Protein AF-A0A0C9TNS9-F1 (afdb_monomer_lite)

Foldseek 3Di:
DQDPVNVVVVVVVVVVVVVLVVLVVVLVVCVVVVHDPVVCVLSDDDDPLQVPPPVPPPPPPDPPCPPVNHPSVLVSCCVPPVDVVVVVVVVVVVVVVVVVVVVVVVVVVVVVVVVVVQLVVLVVQLVVLVVQLVVCVVVVPPVSNVVSNVRSVVSVVSNVD

Sequence (161 aa):
KKSRAWDTVHQVNTALNVHTAIYCRCRKAMIALGTSSVLLQRYQELKEEHLQSKTIEIDPSVTGTHRENLPWFWTMNANLQAGNWMSEFLRVKFHRAKANVDRCTEEVALLKMEMRWTVNFFQHHSDKWRRFAAEAKAKRDVGRVYFAKKQTKTWGTLHEQ

pLDDT: mean 84.23, std 14.98, range [45.72, 97.94]

Organism: NCBI:txid664439

Structure (mmCIF, N/CA/C/O backbone):
data_AF-A0A0C9TNS9-F1
#
_entry.id   AF-A0A0C9TNS9-F1
#
loop_
_atom_site.group_PDB
_atom_site.id
_atom_site.type_symbol
_atom_site.label_atom_id
_atom_site.label_alt_id
_atom_site.label_comp_id
_atom_site.label_asym_id
_atom_site.label_entity_id
_atom_site.label_seq_id
_atom_site.pdbx_PDB_ins_code
_atom_site.Cartn_x
_atom_site.Cartn_y
_atom_site.Cartn_z
_atom_site.occupancy
_atom_site.B_iso_or_equiv
_atom_site.auth_seq_id
_atom_site.auth_comp_id
_atom_site.auth_asym_id
_atom_site.auth_atom_id
_atom_site.pdbx_PDB_model_num
ATOM 1 N N . LYS A 1 1 ? 5.353 25.659 -4.252 1.00 55.50 1 LYS A N 1
ATOM 2 C CA . LYS A 1 1 ? 6.382 24.916 -3.476 1.00 55.50 1 LYS A CA 1
ATOM 3 C C . LYS A 1 1 ? 6.834 23.733 -4.334 1.00 55.50 1 LYS A C 1
ATOM 5 O O . LYS A 1 1 ? 6.000 22.880 -4.603 1.00 55.50 1 LYS A O 1
ATOM 10 N N . LYS A 1 2 ? 8.073 23.722 -4.848 1.00 64.56 2 LYS A N 1
ATOM 11 C CA . LYS A 1 2 ? 8.619 22.561 -5.581 1.00 64.56 2 LYS A CA 1
ATOM 12 C C . LYS A 1 2 ? 8.982 21.471 -4.566 1.00 64.56 2 LYS A C 1
ATOM 14 O O . LYS A 1 2 ? 9.517 21.797 -3.509 1.00 64.56 2 LYS A O 1
ATOM 19 N N . SER A 1 3 ? 8.612 20.221 -4.831 1.00 81.69 3 SER A N 1
ATOM 20 C CA . SER A 1 3 ? 8.932 19.081 -3.962 1.00 81.69 3 SER A CA 1
ATOM 21 C C . SER A 1 3 ? 10.183 18.366 -4.476 1.00 81.69 3 SER A C 1
ATOM 23 O O . SER A 1 3 ? 10.458 18.391 -5.670 1.00 81.69 3 SER A O 1
ATOM 25 N N . ARG A 1 4 ? 10.916 17.666 -3.602 1.00 76.38 4 ARG A N 1
ATOM 26 C CA . ARG A 1 4 ? 12.079 16.848 -4.010 1.00 76.38 4 ARG A CA 1
ATOM 27 C C . ARG A 1 4 ? 11.720 15.810 -5.082 1.00 76.38 4 ARG A C 1
ATOM 29 O O . ARG A 1 4 ? 12.519 15.538 -5.965 1.00 76.38 4 ARG A O 1
ATOM 36 N N . ALA A 1 5 ? 10.497 15.278 -5.028 1.00 78.44 5 ALA A N 1
ATOM 37 C CA . ALA A 1 5 ? 9.972 14.373 -6.046 1.00 78.44 5 ALA A CA 1
ATOM 38 C C . ALA A 1 5 ? 9.848 15.049 -7.424 1.00 78.44 5 ALA A C 1
ATOM 40 O O . ALA A 1 5 ? 10.120 14.418 -8.440 1.00 78.44 5 ALA A O 1
ATOM 41 N N . TRP A 1 6 ? 9.485 16.336 -7.462 1.00 81.62 6 TRP A N 1
ATOM 42 C CA . TRP A 1 6 ? 9.405 17.111 -8.700 1.00 81.62 6 TRP A CA 1
ATOM 43 C C . TRP A 1 6 ? 10.779 17.257 -9.364 1.00 81.62 6 TRP A C 1
ATOM 45 O O . TRP A 1 6 ? 10.893 17.047 -10.568 1.00 81.62 6 TRP A O 1
ATOM 55 N N . ASP A 1 7 ? 11.828 17.531 -8.582 1.00 83.88 7 ASP A N 1
ATOM 56 C CA . ASP A 1 7 ? 13.194 17.651 -9.106 1.00 83.88 7 ASP A CA 1
ATOM 57 C C . ASP A 1 7 ? 13.709 16.315 -9.662 1.00 83.88 7 ASP A C 1
ATOM 59 O O . ASP A 1 7 ? 14.293 16.282 -10.744 1.00 83.88 7 ASP A O 1
ATOM 63 N N . THR A 1 8 ? 13.435 15.196 -8.981 1.00 84.00 8 THR A N 1
ATOM 64 C CA . THR A 1 8 ? 13.795 13.857 -9.477 1.00 84.00 8 THR A CA 1
ATOM 65 C C . THR A 1 8 ? 13.086 13.529 -10.791 1.00 84.00 8 THR A C 1
ATOM 67 O O . THR A 1 8 ? 13.728 13.080 -11.739 1.00 84.00 8 THR A O 1
ATOM 70 N N . VAL A 1 9 ? 11.778 13.791 -10.886 1.00 82.75 9 VAL A N 1
ATOM 71 C CA . VAL A 1 9 ? 11.016 13.587 -12.131 1.00 82.75 9 VAL A CA 1
ATOM 72 C C . VAL A 1 9 ? 11.563 14.473 -13.248 1.00 82.75 9 VAL A C 1
ATOM 74 O O . VAL A 1 9 ? 11.735 14.011 -14.374 1.00 82.75 9 VAL A O 1
ATOM 77 N N . HIS A 1 10 ? 11.895 15.726 -12.942 1.00 84.88 10 HIS A N 1
ATOM 78 C CA . HIS A 1 10 ? 12.457 16.654 -13.915 1.00 84.88 10 HIS A CA 1
ATOM 79 C C . HIS A 1 10 ? 13.833 16.205 -14.431 1.00 84.88 10 HIS A C 1
ATOM 81 O O . HIS A 1 10 ? 14.082 16.269 -15.636 1.00 84.88 10 HIS A O 1
ATOM 87 N N . GLN A 1 11 ? 14.705 15.698 -13.555 1.00 85.62 11 GLN A N 1
ATOM 88 C CA . GLN A 1 11 ? 16.006 15.137 -13.938 1.00 85.62 11 GLN A CA 1
ATOM 89 C C . GLN A 1 11 ? 15.851 13.933 -14.871 1.00 85.62 11 GLN A C 1
ATOM 91 O O . GLN A 1 11 ? 16.492 13.884 -15.921 1.00 85.62 11 GLN A O 1
ATOM 96 N N . VAL A 1 12 ? 14.954 13.000 -14.534 1.00 86.00 12 VAL A N 1
ATOM 97 C CA . VAL A 1 12 ? 14.654 11.833 -15.379 1.00 86.00 12 VAL A CA 1
ATOM 98 C C . VAL A 1 12 ? 14.108 12.271 -16.736 1.00 86.00 12 VAL A C 1
ATOM 100 O O . VAL A 1 12 ? 14.576 11.792 -17.766 1.00 86.00 12 VAL A O 1
ATOM 103 N N . ASN A 1 13 ? 13.173 13.223 -16.759 1.00 86.75 13 ASN A N 1
ATOM 104 C CA . ASN A 1 13 ? 12.602 13.735 -18.003 1.00 86.75 13 ASN A CA 1
ATOM 105 C C . ASN A 1 13 ? 13.653 14.445 -18.872 1.00 86.75 13 ASN A C 1
ATOM 107 O O . ASN A 1 13 ? 13.659 14.308 -20.092 1.00 86.75 13 ASN A O 1
ATOM 111 N N . THR A 1 14 ? 14.585 15.167 -18.248 1.00 88.62 14 THR A N 1
ATOM 112 C CA . THR A 1 14 ? 15.697 15.821 -18.952 1.00 88.62 14 THR A CA 1
ATOM 113 C C . THR A 1 14 ? 16.613 14.789 -19.605 1.00 88.62 14 THR A C 1
ATOM 115 O O . THR A 1 14 ? 16.916 14.906 -20.792 1.00 88.62 14 THR A O 1
ATOM 118 N N . ALA A 1 15 ? 17.000 13.742 -18.871 1.00 89.69 15 ALA A N 1
ATOM 119 C CA . ALA A 1 15 ? 17.795 12.645 -19.422 1.00 89.69 15 ALA A CA 1
ATOM 120 C C . ALA A 1 15 ? 17.055 11.920 -20.561 1.00 89.69 15 ALA A C 1
ATOM 122 O O . ALA A 1 15 ? 17.637 11.657 -21.615 1.00 89.69 15 ALA A O 1
ATOM 123 N N . LEU A 1 16 ? 15.756 11.660 -20.388 1.00 88.31 16 LEU A N 1
ATOM 124 C CA . LEU A 1 16 ? 14.905 11.040 -21.404 1.00 88.31 16 LEU A CA 1
ATOM 125 C C . LEU A 1 16 ? 14.876 11.857 -22.701 1.00 88.31 16 LEU A C 1
ATOM 127 O O . LEU A 1 16 ? 15.038 11.294 -23.785 1.00 88.31 16 LEU A O 1
ATOM 131 N N . ASN A 1 17 ? 14.727 13.179 -22.600 1.00 89.38 17 ASN A N 1
ATOM 132 C CA . ASN A 1 17 ? 14.721 14.076 -23.756 1.00 89.38 17 ASN A CA 1
ATOM 133 C C . ASN A 1 17 ? 16.055 14.048 -24.511 1.00 89.38 17 ASN A C 1
ATOM 135 O O . ASN A 1 17 ? 16.063 14.000 -25.742 1.00 89.38 17 ASN A O 1
ATOM 139 N N . VAL A 1 18 ? 17.182 14.020 -23.792 1.00 92.31 18 VAL A N 1
ATOM 140 C CA . VAL A 1 18 ? 18.518 13.908 -24.401 1.00 92.31 18 VAL A CA 1
ATOM 141 C C . VAL A 1 18 ? 18.643 12.604 -25.188 1.00 92.31 18 VAL A C 1
ATOM 143 O O . VAL A 1 18 ? 19.005 12.625 -26.365 1.00 92.31 18 VAL A O 1
ATOM 146 N N . HIS A 1 19 ? 18.292 11.468 -24.582 1.00 91.62 19 HIS A N 1
ATOM 147 C CA . HIS A 1 19 ? 18.370 10.170 -25.255 1.00 91.62 19 HIS A CA 1
ATOM 148 C C . HIS A 1 19 ? 17.408 10.060 -26.441 1.00 91.62 19 HIS A C 1
ATOM 150 O O . HIS A 1 19 ? 17.785 9.530 -27.486 1.00 91.62 19 HIS A O 1
ATOM 156 N N . THR A 1 20 ? 16.209 10.629 -26.319 1.00 91.50 20 THR A N 1
ATOM 157 C CA . THR A 1 20 ? 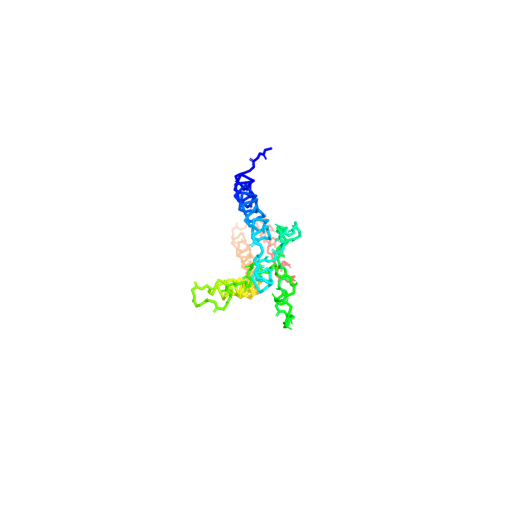15.222 10.730 -27.404 1.00 91.50 20 THR A CA 1
ATOM 158 C C . THR A 1 20 ? 15.793 11.503 -28.591 1.00 91.50 20 THR A C 1
ATOM 160 O O . THR A 1 20 ? 15.753 11.026 -29.725 1.00 91.50 20 THR A O 1
ATOM 163 N N . ALA A 1 21 ? 16.393 12.672 -28.345 1.00 93.38 21 ALA A N 1
ATOM 164 C CA . ALA A 1 21 ? 16.984 13.496 -29.395 1.00 93.38 21 ALA A CA 1
ATOM 165 C C . ALA A 1 21 ? 18.154 12.788 -30.099 1.00 93.38 21 ALA A C 1
ATOM 167 O O . ALA A 1 21 ? 18.229 12.793 -31.332 1.00 93.38 21 ALA A O 1
ATOM 168 N N . ILE A 1 22 ? 19.039 12.145 -29.329 1.00 95.12 22 ILE A N 1
ATOM 169 C CA . ILE A 1 22 ? 20.158 11.357 -29.863 1.00 95.12 22 ILE A CA 1
ATOM 170 C C . ILE A 1 22 ? 19.628 10.227 -30.747 1.00 95.12 22 ILE A C 1
ATOM 172 O O . ILE A 1 22 ? 20.050 10.104 -31.897 1.00 95.12 22 ILE A O 1
ATOM 176 N N . TYR A 1 23 ? 18.664 9.451 -30.249 1.00 94.69 23 TYR A N 1
ATOM 177 C CA . TYR A 1 23 ? 18.063 8.346 -30.989 1.00 94.69 23 TYR A CA 1
ATOM 178 C C . TYR A 1 23 ? 17.466 8.810 -32.323 1.00 94.69 23 TYR A C 1
ATOM 180 O O . TYR A 1 23 ? 17.797 8.270 -33.381 1.00 94.69 23 TYR A O 1
ATOM 188 N N . CYS A 1 24 ? 16.646 9.863 -32.295 1.00 93.38 24 CYS A N 1
ATOM 189 C CA . CYS A 1 24 ? 16.026 10.423 -33.493 1.00 93.38 24 CYS A CA 1
ATOM 190 C C . CYS A 1 24 ? 17.068 10.912 -34.510 1.00 93.38 24 CYS A C 1
ATOM 192 O O . CYS A 1 24 ? 16.898 10.706 -35.714 1.00 93.38 24 CYS A O 1
ATOM 194 N N . ARG A 1 25 ? 18.169 11.524 -34.054 1.00 95.50 25 ARG A N 1
ATOM 195 C CA . ARG A 1 25 ? 19.269 11.960 -34.926 1.00 95.50 25 ARG A CA 1
ATOM 196 C C . ARG A 1 25 ? 19.992 10.775 -35.565 1.00 95.50 25 ARG A C 1
ATOM 198 O O . ARG A 1 25 ? 20.209 10.787 -36.775 1.00 95.50 25 ARG A O 1
ATOM 205 N N . CYS A 1 26 ? 20.321 9.751 -34.782 1.00 94.19 26 CYS A N 1
ATOM 206 C CA . CYS A 1 26 ? 20.950 8.529 -35.281 1.00 94.19 26 CYS A CA 1
ATOM 207 C C . CYS A 1 26 ? 20.063 7.829 -36.314 1.00 94.19 26 CYS A C 1
ATOM 209 O O . CYS A 1 26 ? 20.541 7.472 -37.387 1.00 94.19 26 CYS A O 1
ATOM 211 N N . ARG A 1 27 ? 18.758 7.711 -36.051 1.00 93.50 27 ARG A N 1
ATOM 212 C CA . ARG A 1 27 ? 17.810 7.095 -36.986 1.00 93.50 27 ARG A CA 1
ATOM 213 C C . ARG A 1 27 ? 17.712 7.863 -38.307 1.00 93.50 27 ARG A C 1
ATOM 215 O O . ARG A 1 27 ? 17.713 7.244 -39.367 1.00 93.50 27 ARG A O 1
ATOM 222 N N . LYS A 1 28 ? 17.690 9.202 -38.269 1.00 94.50 28 LYS A N 1
ATOM 223 C CA . LYS A 1 28 ? 17.740 10.038 -39.485 1.00 94.50 28 LYS A CA 1
ATOM 224 C C . LYS A 1 28 ? 19.012 9.786 -40.297 1.00 94.50 28 LYS A C 1
ATOM 226 O O . LYS A 1 28 ? 18.931 9.644 -41.513 1.00 94.50 28 LYS A O 1
ATOM 231 N N . ALA A 1 29 ? 20.164 9.677 -39.634 1.00 94.69 29 ALA A N 1
ATOM 232 C CA 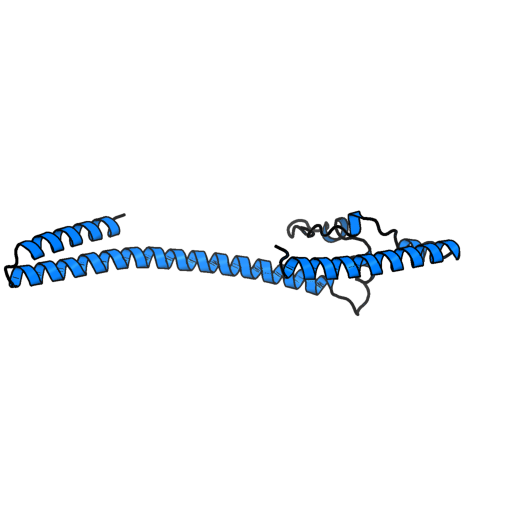. ALA A 1 29 ? 21.421 9.342 -40.298 1.00 94.69 29 ALA A CA 1
ATOM 233 C C . ALA A 1 29 ? 21.395 7.929 -40.910 1.00 94.69 29 ALA A C 1
ATOM 235 O O . ALA A 1 29 ? 21.813 7.760 -42.049 1.00 94.69 29 ALA A O 1
ATOM 236 N N . MET A 1 30 ? 20.834 6.932 -40.216 1.00 94.44 30 MET A N 1
ATOM 237 C CA . MET A 1 30 ? 20.669 5.574 -40.759 1.00 94.44 30 MET A CA 1
ATOM 238 C C . MET A 1 30 ? 19.825 5.556 -42.039 1.00 94.44 30 MET A C 1
ATOM 240 O O . MET A 1 30 ? 20.160 4.848 -42.989 1.00 94.44 30 MET A O 1
ATOM 244 N N . ILE A 1 31 ? 18.749 6.346 -42.082 1.00 93.81 31 ILE A N 1
ATOM 245 C CA . ILE A 1 31 ? 17.912 6.483 -43.281 1.00 93.81 31 ILE A CA 1
ATOM 246 C C . ILE A 1 31 ? 18.714 7.140 -44.413 1.00 93.81 31 ILE A C 1
ATOM 248 O O . ILE A 1 31 ? 18.716 6.628 -45.528 1.00 93.81 31 ILE A O 1
ATOM 252 N N . ALA A 1 32 ? 19.442 8.225 -44.123 1.00 94.06 32 ALA A N 1
ATOM 253 C CA . ALA A 1 32 ? 20.255 8.936 -45.113 1.00 94.06 32 ALA A CA 1
ATOM 254 C C . ALA A 1 32 ? 21.386 8.075 -45.705 1.00 94.06 32 ALA A C 1
ATOM 256 O O . ALA A 1 32 ? 21.746 8.247 -46.865 1.00 94.06 32 ALA A O 1
ATOM 257 N N . LEU 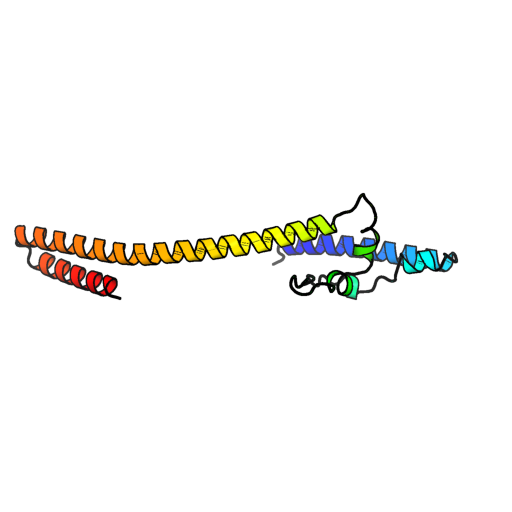A 1 33 ? 21.921 7.133 -44.926 1.00 94.62 33 LEU A N 1
ATOM 258 C CA . LEU A 1 33 ? 22.963 6.196 -45.353 1.00 94.62 33 LEU A CA 1
ATOM 259 C C . LEU A 1 33 ? 22.427 4.983 -46.138 1.00 94.62 33 LEU A C 1
ATOM 261 O O . LEU A 1 33 ? 23.212 4.116 -46.508 1.00 94.62 33 LEU A O 1
ATOM 265 N N . GLY A 1 34 ? 21.115 4.887 -46.385 1.00 90.69 34 GLY A N 1
ATOM 266 C CA . GLY A 1 34 ? 20.534 3.783 -47.161 1.00 90.69 34 GLY A CA 1
ATOM 267 C C . GLY A 1 34 ? 20.553 2.433 -46.433 1.00 90.69 34 GLY A C 1
ATOM 268 O O . GLY A 1 34 ? 20.758 1.392 -47.052 1.00 90.69 34 GLY A O 1
ATOM 269 N N . THR A 1 35 ? 20.369 2.438 -45.108 1.00 90.69 35 THR A N 1
ATOM 270 C CA . THR A 1 35 ? 20.415 1.218 -44.280 1.00 90.69 35 THR A CA 1
ATOM 271 C C . THR A 1 35 ? 19.315 0.211 -44.660 1.00 90.69 35 THR A C 1
ATOM 273 O O . THR A 1 35 ? 18.222 0.589 -45.079 1.00 90.69 35 THR A O 1
ATOM 276 N N . SER A 1 36 ? 19.579 -1.087 -44.460 1.00 91.56 36 SER A N 1
ATOM 277 C CA . SER A 1 36 ? 18.641 -2.170 -44.778 1.00 91.56 36 SER A CA 1
ATOM 278 C C . SER A 1 36 ? 17.289 -2.062 -44.052 1.00 91.56 36 SER A C 1
ATOM 280 O O . SER A 1 36 ? 17.196 -1.657 -42.889 1.00 91.56 36 SER A O 1
ATOM 282 N N . SER A 1 37 ? 16.229 -2.516 -44.730 1.00 87.50 37 SER A N 1
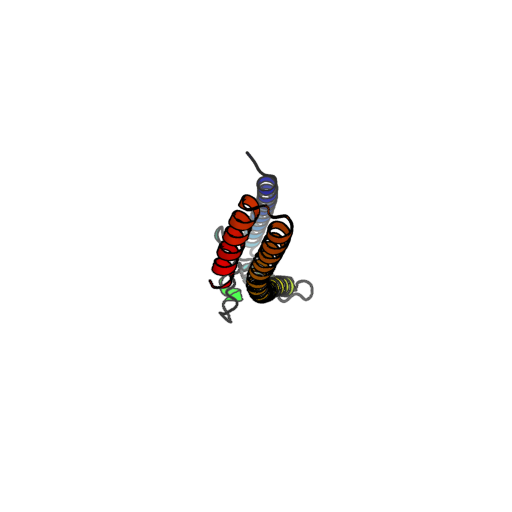ATOM 283 C CA . SER A 1 37 ? 14.857 -2.550 -44.196 1.00 87.50 37 SER A CA 1
ATOM 284 C C . SER A 1 37 ? 14.747 -3.334 -42.880 1.00 87.50 37 SER A C 1
ATOM 286 O O . SER A 1 37 ? 14.040 -2.915 -41.966 1.00 87.50 37 SER A O 1
ATOM 288 N N . VAL A 1 38 ? 15.523 -4.414 -42.733 1.00 88.25 38 VAL A N 1
ATOM 289 C CA . VAL A 1 38 ? 15.566 -5.240 -41.513 1.00 88.25 38 VAL A CA 1
ATOM 290 C C . VAL A 1 38 ? 16.025 -4.425 -40.300 1.00 88.25 38 VAL A C 1
ATOM 292 O O . VAL A 1 38 ? 15.445 -4.519 -39.217 1.00 88.25 38 VAL A O 1
ATOM 295 N N . LEU A 1 39 ? 17.043 -3.579 -40.470 1.00 86.69 39 LEU A N 1
ATOM 296 C CA . LEU A 1 39 ? 17.526 -2.714 -39.396 1.00 86.69 39 LEU A CA 1
ATOM 297 C C . LEU A 1 39 ? 16.530 -1.590 -39.087 1.00 86.69 39 LEU A C 1
ATOM 299 O O . LEU A 1 39 ? 16.329 -1.267 -37.919 1.00 86.69 39 LEU A O 1
ATOM 303 N N . LEU A 1 40 ? 15.853 -1.038 -40.096 1.00 88.75 40 LEU A N 1
ATOM 304 C CA . LEU A 1 40 ? 14.813 -0.020 -39.895 1.00 88.75 40 LEU A CA 1
ATOM 305 C C . LEU A 1 40 ? 13.544 -0.576 -39.223 1.00 88.75 40 LEU A C 1
ATOM 307 O O . LEU A 1 40 ? 12.888 0.155 -38.483 1.00 88.75 40 LEU A O 1
ATOM 311 N N . GLN A 1 41 ? 13.220 -1.859 -39.420 1.00 88.38 41 GLN A N 1
ATOM 312 C CA . GLN A 1 41 ? 12.161 -2.550 -38.673 1.00 88.38 41 GLN A CA 1
ATOM 313 C C . GLN A 1 41 ? 12.531 -2.780 -37.206 1.00 88.38 41 GLN A C 1
ATOM 315 O O . GLN A 1 41 ? 11.659 -2.716 -36.339 1.00 88.38 41 GLN A O 1
ATOM 320 N N . ARG A 1 42 ? 13.813 -3.040 -36.918 1.00 86.81 42 ARG A N 1
ATOM 321 C CA . ARG A 1 42 ? 14.306 -3.183 -35.542 1.00 86.81 42 ARG A CA 1
ATOM 322 C C . ARG A 1 42 ? 14.348 -1.841 -34.809 1.00 86.81 42 ARG A C 1
ATOM 324 O O . ARG A 1 42 ? 13.969 -1.777 -33.645 1.00 86.81 42 ARG A O 1
ATOM 331 N N . TYR A 1 43 ? 14.787 -0.781 -35.486 1.00 90.12 43 TYR A N 1
ATOM 332 C CA . TYR A 1 43 ? 14.891 0.579 -34.951 1.00 90.12 43 TYR A CA 1
ATOM 333 C C . TYR A 1 43 ? 13.747 1.456 -35.479 1.00 90.12 43 TYR A C 1
ATOM 335 O O . TYR A 1 43 ? 13.921 2.286 -36.381 1.00 90.12 43 TYR A O 1
ATOM 343 N N . GLN A 1 44 ? 12.558 1.243 -34.917 1.00 90.44 44 GLN A N 1
ATOM 344 C CA . GLN A 1 44 ? 11.333 1.912 -35.354 1.00 90.44 44 GLN A CA 1
ATOM 345 C C . GLN A 1 44 ? 11.309 3.398 -34.974 1.00 90.44 44 GLN A C 1
ATOM 347 O O . GLN A 1 44 ? 12.125 3.900 -34.208 1.00 90.44 44 GLN A O 1
ATOM 352 N N . GLU A 1 45 ? 10.362 4.143 -35.536 1.00 91.62 45 GLU A N 1
ATOM 353 C CA . GLU A 1 45 ? 10.185 5.544 -35.171 1.00 91.62 45 GLU A CA 1
ATOM 354 C C . GLU A 1 45 ? 9.768 5.694 -33.698 1.00 91.62 45 GLU A C 1
ATOM 356 O O . GLU A 1 45 ? 8.954 4.930 -33.164 1.00 91.62 45 GLU A O 1
ATOM 361 N N . LEU A 1 46 ? 10.354 6.685 -33.027 1.00 90.75 46 LEU A N 1
ATOM 362 C CA . LEU A 1 46 ? 10.029 7.019 -31.649 1.00 90.75 46 LEU A CA 1
ATOM 363 C C . LEU A 1 46 ? 8.983 8.133 -31.652 1.00 90.75 46 LEU A C 1
ATOM 365 O O . LEU A 1 46 ? 9.283 9.274 -31.993 1.00 90.75 46 LEU A O 1
ATOM 369 N N . LYS A 1 47 ? 7.752 7.778 -31.294 1.00 87.88 47 LYS A N 1
ATOM 370 C CA . LYS A 1 47 ? 6.626 8.701 -31.192 1.00 87.88 47 LYS A CA 1
ATOM 371 C C . LYS A 1 47 ? 6.459 9.193 -29.760 1.00 87.88 47 LYS A C 1
ATOM 373 O O . LYS A 1 47 ? 6.856 8.514 -28.815 1.00 87.88 47 LYS A O 1
ATOM 378 N N . GLU A 1 48 ? 5.804 10.336 -29.595 1.00 83.56 48 GLU A N 1
ATOM 379 C CA . GLU A 1 48 ? 5.524 10.913 -28.276 1.00 83.56 48 GLU A CA 1
ATOM 380 C C . GLU A 1 48 ? 4.682 9.976 -27.393 1.00 83.56 48 GLU A C 1
ATOM 382 O O . GLU A 1 48 ? 4.941 9.849 -26.199 1.00 83.56 48 GLU A O 1
ATOM 387 N N . GLU A 1 49 ? 3.756 9.220 -27.991 1.00 82.62 49 GLU A N 1
ATOM 388 C CA . GLU A 1 49 ? 2.955 8.199 -27.299 1.00 82.62 49 GLU A CA 1
ATOM 389 C C . GLU A 1 49 ? 3.804 7.114 -26.616 1.00 82.62 49 GLU A C 1
ATOM 391 O O . GLU A 1 49 ? 3.405 6.589 -25.580 1.00 82.62 49 GLU A O 1
ATOM 396 N N . HIS A 1 50 ? 5.001 6.825 -27.141 1.00 82.62 50 HIS A N 1
ATOM 397 C CA . HIS A 1 50 ? 5.931 5.858 -26.555 1.00 82.62 50 HIS A CA 1
ATOM 398 C C . HIS A 1 50 ? 6.679 6.404 -25.329 1.00 82.62 50 HIS A C 1
ATOM 400 O O . HIS A 1 50 ? 7.235 5.625 -24.555 1.00 82.62 50 HIS A O 1
ATOM 406 N N . LEU A 1 51 ? 6.743 7.730 -25.183 1.00 81.88 51 LEU A N 1
ATOM 407 C CA . LEU A 1 51 ? 7.449 8.430 -24.104 1.00 81.88 51 LEU A CA 1
ATOM 408 C C . LEU A 1 51 ? 6.519 8.792 -22.949 1.00 81.88 51 LEU A C 1
ATOM 410 O O . LEU A 1 51 ? 6.979 9.080 -21.842 1.00 81.88 51 LEU A O 1
ATOM 414 N N . GLN A 1 52 ? 5.208 8.769 -23.194 1.00 73.81 52 GLN A N 1
ATOM 415 C CA . GLN A 1 52 ? 4.235 8.975 -22.142 1.00 73.81 52 GLN A CA 1
ATOM 416 C C . GLN A 1 52 ? 4.414 7.895 -21.082 1.00 73.81 52 GLN A C 1
ATOM 418 O O . GLN A 1 52 ? 4.331 6.698 -21.354 1.00 73.81 52 GLN A O 1
ATOM 423 N N . SER A 1 53 ? 4.617 8.338 -19.842 1.00 58.34 53 SER A N 1
ATOM 424 C CA . SER A 1 53 ? 4.607 7.488 -18.654 1.00 58.34 53 SER A CA 1
ATOM 425 C C . SER A 1 53 ? 3.173 7.054 -18.348 1.00 58.34 53 SER A C 1
ATOM 427 O O . SER A 1 53 ? 2.653 7.294 -17.260 1.00 58.34 53 SER A O 1
ATOM 429 N N . LYS A 1 54 ? 2.482 6.445 -19.315 1.00 54.88 54 LYS A N 1
ATOM 430 C CA . LYS A 1 54 ? 1.305 5.652 -19.000 1.00 54.88 54 LYS A CA 1
ATOM 431 C C . LYS A 1 54 ? 1.860 4.492 -18.204 1.00 54.88 54 LYS A C 1
ATOM 433 O O . LYS A 1 54 ? 2.582 3.658 -18.742 1.00 54.88 54 LYS A O 1
ATOM 438 N N . THR A 1 55 ? 1.634 4.514 -16.891 1.00 48.69 55 THR A N 1
ATOM 439 C CA . THR A 1 55 ? 1.877 3.342 -16.055 1.00 48.69 55 THR A CA 1
ATOM 440 C C . THR A 1 55 ? 1.124 2.231 -16.745 1.00 48.69 55 THR A C 1
ATOM 442 O O . THR A 1 55 ? -0.099 2.273 -16.794 1.00 48.69 55 THR A O 1
ATOM 445 N N . ILE A 1 56 ? 1.854 1.330 -17.392 1.00 52.06 56 ILE A N 1
ATOM 446 C CA . ILE A 1 56 ? 1.231 0.268 -18.155 1.00 52.06 56 ILE A CA 1
ATOM 447 C C . ILE A 1 56 ? 0.496 -0.563 -17.112 1.00 52.06 56 ILE A C 1
ATOM 449 O O . ILE A 1 56 ? 1.113 -1.247 -16.284 1.00 52.06 56 ILE A O 1
ATOM 453 N N . GLU A 1 57 ? -0.825 -0.421 -17.097 1.00 49.56 57 GLU A N 1
ATOM 454 C CA . GLU A 1 57 ? -1.731 -1.358 -16.464 1.00 49.56 57 GLU A CA 1
ATOM 455 C C . GLU A 1 57 ? -1.635 -2.627 -17.300 1.00 49.56 57 GLU A C 1
ATOM 457 O O . GLU A 1 57 ? -2.402 -2.874 -18.223 1.00 49.56 57 GLU A O 1
ATOM 462 N N . ILE A 1 58 ? -0.578 -3.398 -17.046 1.00 53.31 58 ILE A N 1
ATOM 463 C CA . ILE A 1 58 ? -0.538 -4.786 -17.472 1.00 53.31 58 ILE A CA 1
ATOM 464 C C . ILE A 1 58 ? -1.573 -5.467 -16.594 1.00 53.31 58 ILE A C 1
ATOM 466 O O . ILE A 1 58 ? -1.275 -5.802 -15.446 1.00 53.31 58 ILE A O 1
ATOM 470 N N . ASP A 1 59 ? -2.795 -5.570 -17.108 1.00 47.81 59 ASP A N 1
ATOM 471 C CA . ASP A 1 59 ? -3.839 -6.380 -16.505 1.00 47.81 59 ASP A CA 1
ATOM 472 C C . ASP A 1 59 ? -3.323 -7.829 -16.442 1.00 47.81 59 ASP A C 1
ATOM 474 O O . ASP A 1 59 ? -3.114 -8.448 -17.490 1.00 47.81 59 ASP A O 1
ATOM 478 N N . PRO A 1 60 ? -3.067 -8.381 -15.240 1.00 52.16 60 PRO A N 1
ATOM 479 C CA . PRO A 1 60 ? -2.553 -9.738 -15.100 1.00 52.16 60 PRO A CA 1
ATOM 480 C C . PRO A 1 60 ? -3.542 -10.802 -15.588 1.00 52.16 60 PRO A C 1
ATOM 482 O O . PRO A 1 60 ? -3.141 -11.946 -15.790 1.00 52.16 60 PRO A O 1
ATOM 485 N N . SER A 1 61 ? -4.826 -10.452 -15.732 1.00 52.22 61 SER A N 1
ATOM 486 C CA . SER A 1 61 ? -5.890 -11.377 -16.118 1.00 52.22 61 SER A CA 1
ATOM 487 C C . SER A 1 61 ? -5.973 -11.611 -17.629 1.00 52.22 61 SER A C 1
ATOM 489 O O . SER A 1 61 ? -6.496 -12.640 -18.060 1.00 52.22 61 SER A O 1
ATOM 491 N N . VAL A 1 62 ? -5.400 -10.719 -18.445 1.00 45.72 62 VAL A N 1
ATOM 492 C CA . VAL A 1 62 ? -5.444 -10.837 -19.905 1.00 45.72 62 VAL A CA 1
ATOM 493 C C . VAL A 1 62 ? -4.148 -11.461 -20.419 1.00 45.72 62 VAL A C 1
ATOM 495 O O . VAL A 1 62 ? -3.107 -10.822 -20.564 1.00 45.72 62 VAL A O 1
ATOM 498 N N . THR A 1 63 ? -4.208 -12.757 -20.714 1.00 47.00 63 THR A N 1
ATOM 499 C CA . THR A 1 63 ? -3.084 -13.488 -21.312 1.00 47.00 63 THR A CA 1
ATOM 500 C C . THR A 1 63 ? -2.914 -13.056 -22.772 1.00 47.00 63 THR A C 1
ATOM 502 O O . THR A 1 63 ? -3.791 -13.303 -23.590 1.00 47.00 63 THR A O 1
ATOM 505 N N . GLY A 1 64 ? -1.789 -12.411 -23.109 1.00 48.06 64 GLY A N 1
ATOM 506 C CA . GLY A 1 64 ? -1.439 -12.025 -24.490 1.00 48.06 64 GLY A CA 1
ATOM 507 C C . GLY A 1 64 ? -1.304 -10.517 -24.752 1.00 48.06 64 GLY A C 1
ATOM 508 O O . GLY A 1 64 ? -0.560 -10.134 -25.650 1.00 48.06 64 GLY A O 1
ATOM 509 N N . THR A 1 65 ? -1.885 -9.650 -23.916 1.00 49.12 65 THR A N 1
ATOM 510 C CA . THR A 1 65 ? -1.813 -8.173 -24.059 1.00 49.12 65 THR A CA 1
ATOM 511 C C . THR A 1 65 ? -0.478 -7.567 -23.638 1.00 49.12 65 THR A C 1
ATOM 513 O O . THR A 1 65 ? -0.199 -6.399 -23.910 1.00 49.12 65 THR A O 1
ATOM 516 N N . HIS A 1 66 ? 0.395 -8.363 -23.016 1.00 52.19 66 HIS A N 1
ATOM 517 C CA . HIS A 1 66 ? 1.713 -7.936 -22.549 1.00 52.19 66 HIS A CA 1
ATOM 518 C C . HIS A 1 66 ? 2.563 -7.269 -23.649 1.00 52.19 66 HIS A C 1
ATOM 520 O O . HIS A 1 66 ? 3.434 -6.468 -23.334 1.00 52.19 66 HIS A O 1
ATOM 526 N N . ARG A 1 67 ? 2.342 -7.574 -24.937 1.00 49.75 67 ARG A N 1
ATOM 527 C CA . ARG A 1 67 ? 3.085 -6.945 -26.047 1.00 49.75 67 ARG A CA 1
ATOM 528 C C . ARG A 1 67 ? 2.400 -5.724 -26.654 1.00 49.75 67 ARG A C 1
ATOM 530 O O . ARG A 1 67 ? 3.097 -4.881 -27.199 1.00 49.75 67 ARG A O 1
ATOM 537 N N . GLU A 1 68 ? 1.078 -5.630 -26.572 1.00 56.34 68 GLU A N 1
ATOM 538 C CA . GLU A 1 68 ? 0.295 -4.654 -27.344 1.00 56.34 68 GLU A CA 1
ATOM 539 C C . GLU A 1 68 ? 0.403 -3.230 -26.782 1.00 56.34 68 GLU A C 1
ATOM 541 O O . GLU A 1 68 ? 0.338 -2.264 -27.535 1.00 56.34 68 GLU A O 1
ATOM 546 N N . ASN A 1 69 ? 0.660 -3.097 -25.475 1.00 61.94 69 ASN A N 1
ATOM 547 C CA . ASN A 1 69 ? 0.726 -1.800 -24.791 1.00 61.94 69 ASN A CA 1
ATOM 548 C C . ASN A 1 69 ? 2.156 -1.303 -24.500 1.00 61.94 69 ASN A C 1
ATOM 550 O O . ASN A 1 69 ? 2.327 -0.196 -23.987 1.00 61.94 69 ASN A O 1
ATOM 554 N N . LEU A 1 70 ? 3.191 -2.105 -24.781 1.00 72.06 70 LEU A N 1
ATOM 555 C CA . LEU A 1 70 ? 4.589 -1.742 -24.529 1.00 72.06 70 LEU A CA 1
ATOM 556 C C . LEU A 1 70 ? 5.231 -1.152 -25.795 1.00 72.06 70 LEU A C 1
ATOM 558 O O . LEU A 1 70 ? 5.203 -1.793 -26.845 1.00 72.06 70 LEU A O 1
ATOM 562 N N . PRO A 1 71 ? 5.897 0.014 -25.709 1.00 80.88 71 PRO A N 1
ATOM 563 C CA . PRO A 1 71 ? 6.712 0.510 -26.809 1.00 80.88 71 PRO A CA 1
ATOM 564 C C . PRO A 1 71 ? 7.754 -0.513 -27.280 1.00 80.88 71 PRO A C 1
ATOM 566 O O . PRO A 1 71 ? 8.408 -1.175 -26.470 1.00 80.88 71 PRO A O 1
ATOM 569 N N . TRP A 1 72 ? 7.963 -0.588 -28.595 1.00 82.56 72 TRP A N 1
ATOM 570 C CA . TRP A 1 72 ? 8.814 -1.584 -29.263 1.00 82.56 72 TRP A CA 1
ATOM 571 C C . TRP A 1 72 ? 10.228 -1.713 -28.659 1.00 82.56 72 TRP A C 1
ATOM 573 O O . TRP A 1 72 ? 10.781 -2.818 -28.597 1.00 82.56 72 TRP A O 1
ATOM 583 N N . PHE A 1 73 ? 10.801 -0.611 -28.159 1.00 81.81 73 PHE A N 1
ATOM 584 C CA . PHE A 1 73 ? 12.163 -0.566 -27.618 1.00 81.81 73 PHE A CA 1
ATOM 585 C C . PHE A 1 73 ? 12.332 -1.377 -26.325 1.00 81.81 73 PHE A C 1
ATOM 587 O O . PHE A 1 73 ? 13.422 -1.889 -26.071 1.00 81.81 73 PHE A O 1
ATOM 594 N N . TRP A 1 74 ? 11.261 -1.577 -25.551 1.00 77.19 74 TRP A N 1
ATOM 595 C CA . TRP A 1 74 ? 11.266 -2.447 -24.371 1.00 77.19 74 TRP A CA 1
ATOM 596 C C . TRP A 1 74 ? 11.452 -3.920 -24.763 1.00 77.19 74 TRP A C 1
ATOM 598 O O . TRP A 1 74 ? 12.176 -4.669 -24.108 1.00 77.19 74 TRP A O 1
ATOM 608 N N . THR A 1 75 ? 10.861 -4.340 -25.881 1.00 73.31 75 THR A N 1
ATOM 609 C CA . THR A 1 75 ? 10.948 -5.728 -26.364 1.00 73.31 75 THR A CA 1
ATOM 610 C C . THR A 1 75 ? 12.139 -6.004 -27.286 1.00 73.31 75 THR A C 1
ATOM 612 O O . THR A 1 75 ? 12.459 -7.167 -27.522 1.00 73.31 75 THR A O 1
ATOM 615 N N . MET A 1 76 ? 12.841 -4.968 -27.767 1.00 74.69 76 MET A N 1
ATOM 616 C CA . MET A 1 76 ? 13.906 -5.089 -28.779 1.00 74.69 76 MET A CA 1
ATOM 617 C C . MET A 1 76 ? 15.094 -5.972 -28.346 1.00 74.69 76 MET A C 1
ATOM 619 O O . MET A 1 76 ? 15.776 -6.536 -29.202 1.00 74.69 76 MET A O 1
ATOM 623 N N . ASN A 1 77 ? 15.338 -6.102 -27.036 1.00 69.00 77 ASN A N 1
ATOM 624 C CA . ASN A 1 77 ? 16.434 -6.900 -26.467 1.00 69.00 77 ASN A CA 1
ATOM 625 C C . ASN A 1 77 ? 15.950 -8.075 -25.600 1.00 69.00 77 ASN A C 1
ATOM 627 O O . ASN A 1 77 ? 16.753 -8.683 -24.899 1.00 69.00 77 ASN A O 1
ATOM 631 N N . ALA A 1 78 ? 14.656 -8.410 -25.632 1.00 63.22 78 ALA A N 1
ATOM 632 C CA . ALA A 1 78 ? 14.090 -9.475 -24.795 1.00 63.22 78 ALA A CA 1
ATOM 633 C C . ALA A 1 78 ? 14.629 -10.881 -25.137 1.00 63.22 78 ALA A C 1
ATOM 635 O O . ALA A 1 78 ? 14.557 -11.793 -24.322 1.00 63.22 78 ALA A O 1
ATOM 636 N N . ASN A 1 79 ? 15.173 -11.056 -26.342 1.00 60.62 79 ASN A N 1
ATOM 637 C CA . ASN A 1 79 ? 15.818 -12.275 -26.834 1.00 60.62 79 ASN A CA 1
ATOM 638 C C . ASN A 1 79 ? 17.327 -12.343 -26.531 1.00 60.62 79 ASN A C 1
ATOM 640 O O . ASN A 1 79 ? 17.963 -13.355 -26.826 1.00 60.62 79 ASN A O 1
ATOM 644 N N . LEU A 1 80 ? 17.916 -11.285 -25.967 1.00 59.94 80 LEU A N 1
ATOM 645 C CA . LEU A 1 80 ? 19.326 -11.255 -25.600 1.00 59.94 80 LEU A CA 1
ATOM 646 C C . LEU A 1 80 ? 19.486 -11.811 -24.176 1.00 59.94 80 LEU A C 1
ATOM 648 O O . LEU A 1 80 ? 18.915 -11.272 -23.230 1.00 59.94 80 LEU A O 1
ATOM 652 N N . GLN A 1 81 ? 20.307 -12.856 -24.016 1.00 54.97 81 GLN A N 1
ATOM 653 C CA . GLN A 1 81 ? 20.607 -13.521 -22.729 1.00 54.97 81 GLN A CA 1
ATOM 654 C C . GLN A 1 81 ? 21.025 -12.548 -21.603 1.00 54.97 81 GLN A C 1
ATOM 656 O O . GLN A 1 81 ? 20.854 -12.840 -20.425 1.00 54.97 81 GLN A O 1
ATOM 661 N N . ALA A 1 82 ? 21.539 -11.368 -21.960 1.00 46.81 82 ALA A N 1
ATOM 662 C CA . ALA A 1 82 ? 22.005 -10.339 -21.034 1.00 46.81 82 ALA A CA 1
ATOM 663 C C . ALA A 1 82 ? 20.893 -9.483 -20.384 1.00 46.81 82 ALA A C 1
ATOM 665 O O . ALA A 1 82 ? 21.202 -8.625 -19.561 1.00 46.81 82 ALA A O 1
ATOM 666 N N . GLY A 1 83 ? 19.617 -9.650 -20.755 1.00 54.25 83 GLY A N 1
ATOM 667 C CA . GLY A 1 83 ? 18.596 -8.630 -20.496 1.00 54.25 83 GLY A CA 1
ATOM 668 C C . GLY A 1 83 ? 17.214 -9.149 -20.129 1.00 54.25 83 GLY A C 1
ATOM 669 O O . GLY A 1 83 ? 16.232 -8.668 -20.691 1.00 54.25 83 GLY A O 1
ATOM 670 N N . ASN A 1 84 ? 17.088 -10.056 -19.156 1.00 68.44 84 ASN A N 1
ATOM 671 C CA . ASN A 1 84 ? 15.770 -10.450 -18.640 1.00 68.44 84 ASN A CA 1
ATOM 672 C C . ASN A 1 84 ? 15.168 -9.406 -17.670 1.00 68.44 84 ASN A C 1
ATOM 674 O O . ASN A 1 84 ? 14.604 -9.729 -16.629 1.00 68.44 84 ASN A O 1
ATOM 678 N N . TRP A 1 85 ? 15.281 -8.117 -18.001 1.00 72.75 85 TRP A N 1
ATOM 679 C CA . TRP A 1 85 ? 14.656 -7.032 -17.234 1.00 72.75 85 TRP A CA 1
ATOM 680 C C . TRP A 1 85 ? 13.132 -7.230 -17.133 1.00 72.75 85 TRP A C 1
ATOM 682 O O . TRP A 1 85 ? 12.509 -6.815 -16.159 1.00 72.75 85 TRP A O 1
ATOM 692 N N . MET A 1 86 ? 12.543 -7.918 -18.117 1.00 72.44 86 MET A N 1
ATOM 693 C CA . MET A 1 86 ? 11.129 -8.263 -18.130 1.00 72.44 86 MET A CA 1
ATOM 694 C C . MET A 1 86 ? 10.765 -9.267 -17.030 1.00 72.44 86 MET A C 1
ATOM 696 O O . MET A 1 86 ? 9.758 -9.072 -16.350 1.00 72.44 86 MET A O 1
ATOM 700 N N . SER A 1 87 ? 11.578 -10.306 -16.786 1.00 75.44 87 SER A N 1
ATOM 701 C CA . SER A 1 87 ? 11.321 -11.205 -15.652 1.00 75.44 87 SER A CA 1
ATOM 702 C C . SER A 1 87 ? 11.431 -10.478 -14.325 1.00 75.44 87 SER A C 1
ATOM 704 O O . SER A 1 87 ? 10.636 -10.735 -13.431 1.00 75.44 87 SER A O 1
ATOM 706 N N . GLU A 1 88 ? 12.388 -9.558 -14.196 1.00 80.50 88 GLU A N 1
ATOM 707 C CA . GLU A 1 88 ? 12.536 -8.726 -13.001 1.00 80.50 88 GLU A CA 1
ATOM 708 C C . GLU A 1 88 ? 11.309 -7.840 -12.783 1.00 80.50 88 GLU A C 1
ATOM 710 O O . GLU A 1 88 ? 10.753 -7.797 -11.684 1.00 80.50 88 GLU A O 1
ATOM 715 N N . PHE A 1 89 ? 10.824 -7.195 -13.844 1.00 75.62 89 PHE A N 1
ATOM 716 C CA . PHE A 1 89 ? 9.610 -6.388 -13.809 1.00 75.62 89 PHE A CA 1
ATOM 717 C C . PHE A 1 89 ? 8.389 -7.207 -13.364 1.00 75.62 89 PHE A C 1
ATOM 719 O O . PHE A 1 89 ? 7.675 -6.809 -12.437 1.00 75.62 89 PHE A O 1
ATOM 726 N N . LEU A 1 90 ? 8.172 -8.375 -13.976 1.00 76.19 90 LEU A N 1
ATOM 727 C CA . LEU A 1 90 ? 7.071 -9.275 -13.630 1.00 76.19 90 LEU A CA 1
ATOM 728 C C . LEU A 1 90 ? 7.210 -9.824 -12.207 1.00 76.19 90 LEU A C 1
ATOM 730 O O . LEU A 1 90 ? 6.226 -9.864 -11.469 1.00 76.19 90 LEU A O 1
ATOM 734 N N . ARG A 1 91 ? 8.428 -10.167 -11.778 1.00 82.44 91 ARG A N 1
ATOM 735 C CA . ARG A 1 91 ? 8.717 -10.626 -10.416 1.00 82.44 91 ARG A CA 1
ATOM 736 C C . ARG A 1 91 ? 8.373 -9.556 -9.383 1.00 82.44 91 ARG A C 1
ATOM 738 O O . ARG A 1 91 ? 7.688 -9.849 -8.407 1.00 82.44 91 ARG A O 1
ATOM 745 N N . VAL A 1 92 ? 8.776 -8.302 -9.604 1.00 82.50 92 VAL A N 1
ATOM 746 C CA . VAL A 1 92 ? 8.434 -7.178 -8.713 1.00 82.50 92 VAL A CA 1
ATOM 747 C C . VAL A 1 92 ? 6.921 -6.961 -8.653 1.00 82.50 92 VAL A C 1
ATOM 749 O O . VAL A 1 92 ? 6.374 -6.765 -7.566 1.00 82.50 92 VAL A O 1
ATOM 752 N N . LYS A 1 93 ? 6.226 -7.013 -9.794 1.00 78.88 93 LYS A N 1
ATOM 753 C CA . LYS A 1 93 ? 4.759 -6.905 -9.845 1.00 78.88 93 LYS A CA 1
ATOM 754 C C . LYS A 1 93 ? 4.086 -8.030 -9.059 1.00 78.88 93 LYS A C 1
ATOM 756 O O . LYS A 1 93 ? 3.227 -7.741 -8.228 1.00 78.88 93 LYS A O 1
ATOM 761 N N . PHE A 1 94 ? 4.523 -9.272 -9.259 1.00 84.31 94 PHE A N 1
ATOM 762 C CA . PHE A 1 94 ? 4.038 -10.432 -8.518 1.00 84.31 94 PHE A CA 1
ATOM 763 C C . PHE A 1 94 ? 4.244 -10.268 -7.009 1.00 84.31 94 PHE A C 1
ATOM 765 O O . PHE A 1 94 ? 3.288 -10.408 -6.251 1.00 84.31 94 PHE A O 1
ATOM 772 N N . HIS A 1 95 ? 5.447 -9.895 -6.560 1.00 86.62 95 HIS A N 1
ATOM 773 C CA . HIS A 1 95 ? 5.717 -9.701 -5.133 1.00 86.62 95 HIS A CA 1
ATOM 774 C C . HIS A 1 95 ? 4.855 -8.601 -4.511 1.00 86.62 95 HIS A C 1
ATOM 776 O O . HIS A 1 95 ? 4.368 -8.785 -3.401 1.00 86.62 95 HIS A O 1
ATOM 782 N N . ARG A 1 96 ? 4.616 -7.485 -5.214 1.00 83.44 96 ARG A N 1
ATOM 783 C CA . ARG A 1 96 ? 3.716 -6.424 -4.729 1.00 83.44 96 ARG A CA 1
ATOM 784 C C . ARG A 1 96 ? 2.272 -6.905 -4.620 1.00 83.44 96 ARG A C 1
ATOM 786 O O . ARG A 1 96 ? 1.624 -6.640 -3.613 1.00 83.44 96 ARG A O 1
ATOM 793 N N . ALA A 1 97 ? 1.775 -7.614 -5.634 1.00 83.56 97 ALA A N 1
ATOM 794 C CA . ALA A 1 97 ? 0.426 -8.173 -5.615 1.00 83.56 97 ALA A CA 1
ATOM 795 C C . ALA A 1 97 ? 0.267 -9.188 -4.476 1.00 83.56 97 ALA A C 1
ATOM 797 O O . ALA A 1 97 ? -0.672 -9.088 -3.690 1.00 83.56 97 ALA A O 1
ATOM 798 N N . LYS A 1 98 ? 1.233 -10.100 -4.327 1.00 90.12 98 LYS A N 1
ATOM 799 C CA . LYS A 1 98 ? 1.268 -11.069 -3.234 1.00 90.12 98 LYS A CA 1
ATOM 800 C C . LYS A 1 98 ? 1.320 -10.388 -1.866 1.00 90.12 98 LYS A C 1
ATOM 802 O O . LYS A 1 98 ? 0.505 -10.717 -1.019 1.00 90.12 98 LYS A O 1
ATOM 807 N N . ALA A 1 99 ? 2.204 -9.409 -1.668 1.00 92.62 99 ALA A N 1
ATOM 808 C CA . ALA A 1 99 ? 2.301 -8.670 -0.410 1.00 92.62 99 ALA A CA 1
ATOM 809 C C . ALA A 1 99 ? 0.997 -7.934 -0.062 1.00 92.62 99 ALA A C 1
ATOM 811 O O . ALA A 1 99 ? 0.614 -7.884 1.101 1.00 92.62 99 ALA A O 1
ATOM 812 N N . ASN A 1 100 ? 0.286 -7.398 -1.060 1.00 90.00 100 ASN A N 1
ATOM 813 C CA . ASN A 1 100 ? -1.029 -6.796 -0.844 1.00 90.00 100 ASN A CA 1
ATOM 814 C C . ASN A 1 100 ? -2.069 -7.829 -0.399 1.00 90.00 100 ASN A C 1
ATOM 816 O O . ASN A 1 100 ? -2.816 -7.554 0.533 1.00 90.00 100 ASN A O 1
ATOM 820 N N . VAL A 1 101 ? -2.107 -9.002 -1.037 1.00 93.94 101 VAL A N 1
ATOM 821 C CA . VAL A 1 101 ? -3.010 -10.096 -0.644 1.00 93.94 101 VAL A CA 1
ATOM 822 C C . VAL A 1 101 ? -2.683 -10.595 0.762 1.00 93.94 101 VAL A C 1
ATOM 824 O O . VAL A 1 101 ? -3.590 -10.736 1.583 1.00 93.94 101 VAL A O 1
ATOM 827 N N . ASP A 1 102 ? -1.402 -10.815 1.056 1.00 95.88 102 ASP A N 1
ATOM 828 C CA . ASP A 1 102 ? -0.932 -11.270 2.364 1.00 95.88 102 ASP A CA 1
ATOM 829 C C . ASP A 1 102 ? -1.305 -10.236 3.450 1.00 95.88 102 ASP A C 1
ATOM 831 O O . ASP A 1 102 ? -1.915 -10.604 4.453 1.00 95.88 102 ASP A O 1
ATOM 835 N N . ARG A 1 103 ? -1.084 -8.932 3.204 1.00 96.62 103 ARG A N 1
ATOM 836 C CA . ARG A 1 103 ? -1.496 -7.841 4.109 1.00 96.62 103 ARG A CA 1
ATOM 837 C C . ARG A 1 103 ? -3.008 -7.786 4.312 1.00 96.62 103 ARG A C 1
ATOM 839 O O . ARG A 1 103 ? -3.459 -7.691 5.445 1.00 96.62 103 ARG A O 1
ATOM 846 N N . CYS A 1 104 ? -3.805 -7.852 3.246 1.00 95.56 104 CYS A N 1
ATOM 847 C CA . CYS A 1 104 ? -5.264 -7.852 3.383 1.00 95.56 104 CYS A CA 1
ATOM 848 C C . CYS A 1 104 ? -5.755 -9.068 4.183 1.00 95.56 104 CYS A C 1
ATOM 850 O O . CYS A 1 104 ? -6.690 -8.959 4.972 1.00 95.56 104 CYS A O 1
ATOM 852 N N . THR A 1 105 ? -5.112 -10.223 4.011 1.00 97.50 105 THR A N 1
ATOM 853 C CA . THR A 1 105 ? -5.425 -11.435 4.778 1.00 97.50 105 THR A CA 1
ATOM 854 C C . THR A 1 105 ? -5.098 -11.252 6.261 1.00 97.50 105 THR A C 1
ATOM 856 O O . THR A 1 105 ? -5.908 -11.611 7.118 1.00 97.50 105 THR A O 1
ATOM 859 N N . GLU A 1 106 ? -3.946 -10.655 6.568 1.00 97.44 106 GLU A N 1
ATOM 860 C CA . GLU A 1 106 ? -3.544 -10.298 7.931 1.00 97.44 106 GLU A CA 1
ATOM 861 C C . GLU A 1 106 ? -4.517 -9.296 8.567 1.00 97.44 106 GLU A C 1
ATOM 863 O O . GLU A 1 106 ? -5.005 -9.542 9.667 1.00 97.44 106 GLU A O 1
ATOM 868 N N . GLU A 1 107 ? -4.878 -8.222 7.862 1.00 97.62 107 GLU A N 1
ATOM 869 C CA . GLU A 1 107 ? -5.826 -7.204 8.337 1.00 97.62 107 GLU A CA 1
ATOM 870 C C . GLU A 1 107 ? -7.189 -7.813 8.692 1.00 97.62 107 GLU A C 1
ATOM 872 O O . GLU A 1 107 ? -7.760 -7.488 9.731 1.00 97.62 107 GLU A O 1
ATOM 877 N N . VAL A 1 108 ? -7.694 -8.757 7.891 1.00 97.50 108 VAL A N 1
ATOM 878 C CA . VAL A 1 108 ? -8.939 -9.479 8.207 1.00 97.50 108 VAL A CA 1
ATOM 879 C C . VAL A 1 108 ? -8.797 -10.315 9.483 1.00 97.50 108 VAL A C 1
ATOM 881 O O . VAL A 1 108 ? -9.737 -10.390 10.279 1.00 97.50 108 VAL A O 1
ATOM 884 N N . ALA A 1 109 ? -7.652 -10.967 9.691 1.00 97.19 109 ALA A N 1
ATOM 885 C CA . ALA A 1 109 ? -7.400 -11.748 10.898 1.00 97.19 109 ALA A CA 1
ATOM 886 C C . ALA A 1 109 ? -7.278 -10.851 12.141 1.00 97.19 109 ALA A C 1
ATOM 888 O O . ALA A 1 109 ? -7.892 -11.153 13.167 1.00 97.19 109 ALA A O 1
ATOM 889 N N . LEU A 1 110 ? -6.550 -9.736 12.034 1.00 97.81 110 LEU A N 1
ATOM 890 C CA . LEU A 1 110 ? -6.404 -8.741 13.095 1.00 97.81 110 LEU A CA 1
ATOM 891 C C . LEU A 1 110 ? -7.749 -8.126 13.465 1.00 97.81 110 LEU A C 1
ATOM 893 O O . LEU A 1 110 ? -8.101 -8.139 14.638 1.00 97.81 110 LEU A O 1
ATOM 897 N N . LEU A 1 111 ? -8.554 -7.713 12.485 1.00 97.94 111 LEU A N 1
ATOM 898 C CA . LEU A 1 111 ? -9.866 -7.113 12.729 1.00 97.94 111 LEU A CA 1
ATOM 899 C C . LEU A 1 111 ? -10.788 -8.044 13.532 1.00 97.94 111 LEU A C 1
ATOM 901 O O . LEU A 1 111 ? -11.469 -7.607 14.457 1.00 97.94 111 LEU A O 1
ATOM 905 N N . LYS A 1 112 ? -10.783 -9.350 13.232 1.00 97.19 112 LYS A N 1
ATOM 906 C CA . LYS A 1 112 ? -11.546 -10.345 14.008 1.00 97.19 112 LYS A CA 1
ATOM 907 C C . LYS A 1 112 ? -11.071 -10.428 15.459 1.00 97.19 112 LYS A C 1
ATOM 909 O O . LYS A 1 112 ? -11.893 -10.550 16.369 1.00 97.19 112 LYS A O 1
ATOM 914 N N . MET A 1 113 ? -9.758 -10.381 15.678 1.00 97.75 113 MET A N 1
ATOM 915 C CA . MET A 1 113 ? -9.184 -10.389 17.024 1.00 97.75 113 MET A CA 1
ATOM 916 C C . MET A 1 113 ? -9.491 -9.090 17.767 1.00 97.75 113 MET A C 1
ATOM 918 O O . MET A 1 113 ? -9.904 -9.153 18.920 1.00 97.75 113 MET A O 1
ATOM 922 N N . GLU A 1 114 ? -9.379 -7.940 17.107 1.00 97.88 114 GLU A N 1
ATOM 923 C CA . GLU A 1 114 ? -9.709 -6.627 17.663 1.00 97.88 114 GLU A CA 1
ATOM 924 C C . GLU A 1 114 ? -11.177 -6.537 18.069 1.00 97.88 114 GLU A C 1
ATOM 926 O O . GLU A 1 114 ? -11.462 -6.136 19.192 1.00 97.88 114 GLU A O 1
ATOM 931 N N . MET A 1 115 ? -12.112 -6.993 17.229 1.00 96.56 115 MET A N 1
ATOM 932 C CA . MET A 1 115 ? -13.536 -7.063 17.587 1.00 96.56 115 MET A CA 1
ATOM 933 C C . MET A 1 115 ? -13.749 -7.883 18.864 1.00 96.56 115 MET A C 1
ATOM 935 O O . MET A 1 115 ? -14.423 -7.438 19.793 1.00 96.56 115 MET A O 1
ATOM 939 N N . ARG A 1 116 ? -13.110 -9.056 18.960 1.00 96.50 116 ARG A N 1
ATOM 940 C CA . ARG A 1 116 ? -13.182 -9.899 20.161 1.00 96.50 116 ARG A CA 1
ATOM 941 C C . ARG A 1 116 ? -12.540 -9.226 21.376 1.00 96.50 116 ARG A C 1
ATOM 943 O O . ARG A 1 116 ? -13.069 -9.323 22.483 1.00 96.50 116 ARG A O 1
ATOM 950 N N . TRP A 1 117 ? -11.400 -8.566 21.200 1.00 97.38 117 TRP A N 1
ATOM 951 C CA . TRP A 1 117 ? -10.726 -7.837 22.271 1.00 97.38 117 TRP A CA 1
ATOM 952 C C . TRP A 1 117 ? -11.547 -6.649 22.757 1.00 97.38 117 TRP A C 1
ATOM 954 O O . TRP A 1 117 ? -11.606 -6.444 23.964 1.00 97.38 117 TRP A O 1
ATOM 964 N N . THR A 1 118 ? -12.234 -5.930 21.873 1.00 97.06 118 THR A N 1
ATOM 965 C CA . THR A 1 118 ? -13.131 -4.827 22.232 1.00 97.06 118 THR A CA 1
ATOM 966 C C . THR A 1 118 ? -14.288 -5.311 23.106 1.00 97.06 118 THR A C 1
ATOM 968 O O . THR A 1 118 ? -14.532 -4.733 24.165 1.00 97.06 118 THR A O 1
ATOM 971 N N . VAL A 1 119 ? -14.933 -6.427 22.749 1.00 96.12 119 VAL A N 1
ATOM 972 C CA . VAL A 1 119 ? -15.979 -7.046 23.586 1.00 96.12 119 VAL A CA 1
ATOM 973 C C . VAL A 1 119 ? -15.407 -7.436 24.955 1.00 96.12 119 VAL A C 1
ATOM 975 O O . VAL A 1 119 ? -15.918 -7.018 25.996 1.00 96.12 119 VAL A O 1
ATOM 978 N N . ASN A 1 120 ? -14.277 -8.149 24.980 1.00 96.56 120 ASN A N 1
ATOM 979 C CA . ASN A 1 120 ? -13.613 -8.529 26.233 1.00 96.56 120 ASN A CA 1
ATOM 980 C C . ASN A 1 120 ? -13.217 -7.311 27.087 1.00 96.56 120 ASN A C 1
ATOM 982 O O . ASN A 1 120 ? -13.275 -7.366 28.316 1.00 96.56 120 ASN A O 1
ATOM 986 N N . PHE A 1 121 ? -12.817 -6.212 26.450 1.00 96.88 121 PHE A N 1
ATOM 987 C CA . PHE A 1 121 ? -12.453 -4.964 27.105 1.00 96.88 121 PHE A CA 1
ATOM 988 C C . PHE A 1 121 ? -13.664 -4.321 27.791 1.00 96.88 121 PHE A C 1
ATOM 990 O O . PHE A 1 121 ? -13.574 -3.949 28.964 1.00 96.88 121 PHE A O 1
ATOM 997 N N . PHE A 1 122 ? -14.818 -4.256 27.120 1.00 96.81 122 PHE A N 1
ATOM 998 C CA . PHE A 1 122 ? -16.057 -3.759 27.725 1.00 96.81 122 PHE A CA 1
ATOM 999 C C . PHE A 1 122 ? -16.505 -4.620 28.905 1.00 96.81 122 PHE A C 1
ATOM 1001 O O . PHE A 1 122 ? -16.824 -4.079 29.969 1.00 96.81 122 PHE A O 1
ATOM 1008 N N . GLN A 1 123 ? -16.430 -5.947 28.772 1.00 96.88 123 GLN A N 1
ATOM 1009 C CA . GLN A 1 123 ? -16.732 -6.868 29.868 1.00 96.88 123 GLN A CA 1
ATOM 1010 C C . GLN A 1 123 ? -15.798 -6.644 31.064 1.00 96.88 123 GLN A C 1
ATOM 1012 O O . GLN A 1 123 ? -16.257 -6.458 32.193 1.00 96.88 123 GLN A O 1
ATOM 1017 N N . HIS A 1 124 ? -14.487 -6.576 30.817 1.00 96.94 124 HIS A N 1
ATOM 1018 C CA . HIS A 1 124 ? -13.490 -6.302 31.850 1.00 96.94 124 HIS A CA 1
ATOM 1019 C C . HIS A 1 124 ? -13.784 -4.993 32.595 1.00 96.94 124 HIS A C 1
ATOM 1021 O O . HIS A 1 124 ? -13.717 -4.941 33.827 1.00 96.94 124 HIS A O 1
ATOM 1027 N N . HIS A 1 125 ? -14.143 -3.933 31.867 1.00 97.12 125 HIS A N 1
ATOM 1028 C CA . HIS A 1 125 ? -14.497 -2.650 32.463 1.00 97.12 125 HIS A CA 1
ATOM 1029 C C . HIS A 1 125 ? -15.792 -2.712 33.276 1.00 97.12 125 HIS A C 1
ATOM 1031 O O . HIS A 1 125 ? -15.831 -2.168 34.384 1.00 97.12 125 HIS A O 1
ATOM 1037 N N . SER A 1 126 ? -16.821 -3.404 32.785 1.00 96.88 126 SER A N 1
ATOM 1038 C CA . SER A 1 126 ? -18.058 -3.648 33.534 1.00 96.88 126 SER A CA 1
ATOM 1039 C C . SER A 1 126 ? -17.769 -4.343 34.869 1.00 96.88 126 SER A C 1
ATOM 1041 O O . SER A 1 126 ? -18.179 -3.867 35.933 1.00 96.88 126 SER A O 1
ATOM 1043 N N . ASP A 1 127 ? -16.960 -5.403 34.852 1.00 97.06 127 ASP A N 1
ATOM 1044 C CA . ASP A 1 127 ? -16.586 -6.149 36.056 1.00 97.06 127 ASP A CA 1
ATOM 1045 C C . ASP A 1 127 ? -15.720 -5.327 37.015 1.00 97.06 127 ASP A C 1
ATOM 1047 O O . ASP A 1 127 ? -15.909 -5.380 38.235 1.00 97.06 127 ASP A O 1
ATOM 1051 N N . LYS A 1 128 ? -14.808 -4.505 36.488 1.00 97.62 128 LYS A N 1
ATOM 1052 C CA . LYS A 1 128 ? -14.002 -3.574 37.287 1.00 97.62 128 LYS A CA 1
ATOM 1053 C C . LYS A 1 128 ? -14.884 -2.581 38.048 1.00 97.62 128 LYS A C 1
ATOM 1055 O O . LYS A 1 128 ? -14.708 -2.401 39.253 1.00 97.62 128 LYS A O 1
ATOM 1060 N N . TRP A 1 129 ? -15.863 -1.972 37.382 1.00 97.31 129 TRP A N 1
ATOM 1061 C CA . TRP A 1 129 ? -16.791 -1.042 38.032 1.00 97.31 129 TRP A CA 1
ATOM 1062 C C . TRP A 1 129 ? -17.724 -1.735 39.028 1.00 97.31 129 TRP A C 1
ATOM 1064 O O . TRP A 1 129 ? -18.024 -1.162 40.080 1.00 97.31 129 TRP A O 1
ATOM 1074 N N . ARG A 1 130 ? -18.102 -2.991 38.772 1.00 96.81 130 ARG A N 1
ATOM 1075 C CA . ARG A 1 130 ? -18.854 -3.819 39.724 1.00 96.81 130 ARG A CA 1
ATOM 1076 C C . ARG A 1 130 ? -18.080 -4.033 41.026 1.00 96.81 130 ARG A C 1
ATOM 1078 O O . ARG A 1 130 ? -18.663 -3.912 42.105 1.00 96.81 130 ARG A O 1
ATOM 1085 N N . ARG A 1 131 ? -16.769 -4.287 40.942 1.00 96.88 131 ARG A N 1
ATOM 1086 C CA . ARG A 1 131 ? -15.881 -4.402 42.116 1.00 96.88 131 ARG A CA 1
ATOM 1087 C C . ARG A 1 131 ? -15.804 -3.087 42.891 1.00 96.88 131 ARG A C 1
ATOM 1089 O O . ARG A 1 131 ? -16.034 -3.085 44.098 1.00 96.88 131 ARG A O 1
ATOM 1096 N N . PHE A 1 132 ? -15.618 -1.958 42.205 1.00 96.31 132 PHE A N 1
ATOM 1097 C CA . PHE A 1 132 ? -15.625 -0.641 42.856 1.00 96.31 132 PHE A CA 1
ATOM 1098 C C . PHE A 1 132 ? -16.953 -0.317 43.549 1.00 96.31 132 PHE A C 1
ATOM 1100 O O . PHE A 1 132 ? -16.952 0.288 44.622 1.00 96.31 132 PHE A O 1
ATOM 1107 N N . ALA A 1 133 ? -18.088 -0.741 42.986 1.00 95.06 133 ALA A N 1
ATOM 1108 C CA . ALA A 1 133 ? -19.385 -0.587 43.639 1.00 95.06 133 ALA A CA 1
ATOM 1109 C C . ALA A 1 133 ? -19.477 -1.406 44.941 1.00 95.06 133 ALA A C 1
ATOM 1111 O O . ALA A 1 133 ? -20.023 -0.916 45.930 1.00 95.06 133 ALA A O 1
ATOM 1112 N N . ALA A 1 134 ? -18.933 -2.627 44.963 1.00 94.56 134 ALA A N 1
ATOM 1113 C CA . ALA A 1 134 ? -18.892 -3.466 46.162 1.00 94.56 134 ALA A CA 1
ATOM 1114 C C . ALA A 1 134 ? -17.994 -2.864 47.258 1.00 94.56 134 ALA A C 1
ATOM 1116 O O . ALA A 1 134 ? -18.410 -2.777 48.414 1.00 94.56 134 ALA A O 1
ATOM 1117 N N . GLU A 1 135 ? -16.810 -2.368 46.894 1.00 95.12 135 GLU A N 1
ATOM 1118 C CA . GLU A 1 135 ? -15.892 -1.688 47.818 1.00 95.12 135 GLU A CA 1
ATOM 1119 C C . GLU A 1 135 ? -16.500 -0.410 48.410 1.00 95.12 135 GLU A C 1
ATOM 1121 O O . GLU A 1 135 ? -16.430 -0.179 49.618 1.00 95.12 135 GLU A O 1
ATOM 1126 N N . ALA A 1 136 ? -17.134 0.422 47.577 1.00 93.94 136 ALA A N 1
ATOM 1127 C CA . ALA A 1 136 ? -17.800 1.640 48.032 1.00 93.94 136 ALA A CA 1
ATOM 1128 C C . ALA A 1 136 ? -18.976 1.329 48.970 1.00 93.94 136 ALA A C 1
ATOM 1130 O O . ALA A 1 136 ? -19.176 2.026 49.965 1.00 93.94 136 ALA A O 1
ATOM 1131 N N . LYS A 1 137 ? -19.708 0.236 48.708 1.00 93.62 137 LYS A N 1
ATOM 1132 C CA . LYS A 1 137 ? -20.784 -0.242 49.584 1.00 93.62 137 LYS A CA 1
ATOM 1133 C C . LYS A 1 137 ? -20.245 -0.660 50.952 1.00 93.62 137 LYS A C 1
ATOM 1135 O O . LYS A 1 137 ? -20.846 -0.296 51.959 1.00 93.62 137 LYS A O 1
ATOM 1140 N N . ALA A 1 138 ? -19.110 -1.361 51.001 1.00 94.12 138 ALA A N 1
ATOM 1141 C CA . ALA A 1 138 ? -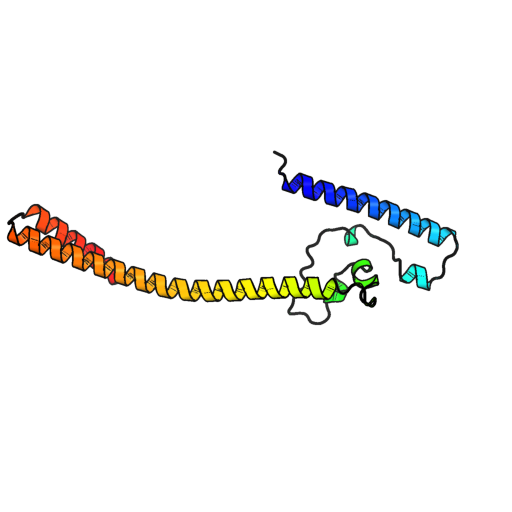18.452 -1.726 52.258 1.00 94.12 138 ALA A CA 1
ATOM 1142 C C . ALA A 1 138 ? -18.034 -0.487 53.073 1.00 94.12 138 ALA A C 1
ATOM 1144 O O . ALA A 1 138 ? -18.184 -0.469 54.292 1.00 94.12 138 ALA A O 1
ATOM 1145 N N . LYS A 1 139 ? -17.596 0.581 52.395 1.00 94.25 139 LYS A N 1
ATOM 1146 C CA . LYS A 1 139 ? -17.237 1.876 53.003 1.00 94.25 139 LYS A CA 1
ATOM 1147 C C . LYS A 1 139 ? -18.434 2.794 53.300 1.00 94.25 139 LYS A C 1
ATOM 1149 O O . LYS A 1 139 ? -18.231 3.885 53.817 1.00 94.25 139 LYS A O 1
ATOM 1154 N N . ARG A 1 140 ? -19.665 2.369 52.984 1.00 92.56 140 ARG A N 1
ATOM 1155 C CA . ARG A 1 140 ? -20.911 3.155 53.112 1.00 92.56 140 ARG A CA 1
ATOM 1156 C C . ARG A 1 140 ? -20.903 4.493 52.346 1.00 92.56 140 ARG A C 1
ATOM 1158 O O . ARG A 1 140 ? -21.643 5.407 52.695 1.00 92.56 140 ARG A O 1
ATOM 1165 N N . ASP A 1 141 ? -20.124 4.593 51.268 1.00 92.94 141 ASP A N 1
ATOM 1166 C CA . ASP A 1 141 ? -20.090 5.767 50.385 1.00 92.94 141 ASP A CA 1
ATOM 1167 C C . ASP A 1 141 ? -21.186 5.658 49.313 1.00 92.94 141 ASP A C 1
ATOM 1169 O O . ASP A 1 141 ? -21.016 5.041 48.256 1.00 92.94 141 ASP A O 1
ATOM 1173 N N . VAL A 1 142 ? -22.349 6.238 49.611 1.00 91.38 142 VAL A N 1
ATOM 1174 C CA . VAL A 1 142 ? -23.563 6.111 48.789 1.00 91.38 142 VAL A CA 1
ATOM 1175 C C . VAL A 1 142 ? -23.391 6.735 47.398 1.00 91.38 142 VAL A C 1
ATOM 1177 O O . VAL A 1 142 ? -23.835 6.153 46.404 1.00 91.38 142 VAL A O 1
ATOM 1180 N N . GLY A 1 143 ? -22.713 7.884 47.303 1.00 92.56 143 GLY A N 1
ATOM 1181 C CA . GLY A 1 143 ? -22.508 8.587 46.035 1.00 92.56 143 GLY A CA 1
ATOM 1182 C C . GLY A 1 143 ? -21.640 7.777 45.076 1.00 92.56 143 GLY A C 1
ATOM 1183 O O . GLY A 1 143 ? -22.000 7.560 43.912 1.00 92.56 143 GLY A O 1
ATOM 1184 N N . ARG A 1 144 ? -20.532 7.233 45.586 1.00 92.69 144 ARG A N 1
ATOM 1185 C CA . ARG A 1 144 ? -19.615 6.407 44.795 1.00 92.69 144 ARG A CA 1
ATOM 1186 C C . ARG A 1 144 ? -20.241 5.085 44.359 1.00 92.69 144 ARG A C 1
ATOM 1188 O O . ARG A 1 144 ? -19.987 4.641 43.239 1.00 92.69 144 ARG A O 1
ATOM 1195 N N . VAL A 1 145 ? -21.105 4.486 45.184 1.00 94.56 145 VAL A N 1
ATOM 1196 C CA . VAL A 1 145 ? -21.885 3.295 44.799 1.00 94.56 145 VAL A CA 1
ATOM 1197 C C . VAL A 1 145 ? -22.774 3.586 43.591 1.00 94.56 145 VAL A C 1
ATOM 1199 O O . VAL A 1 145 ? -22.786 2.800 42.642 1.00 94.56 145 VAL A O 1
ATOM 1202 N N . TYR A 1 146 ? -23.515 4.697 43.603 1.00 94.50 146 TYR A N 1
ATOM 1203 C CA . TYR A 1 146 ? -24.429 5.030 42.509 1.00 94.50 146 TYR A CA 1
ATOM 1204 C C . TYR A 1 146 ? -23.675 5.288 41.198 1.00 94.50 146 TYR A C 1
ATOM 1206 O O . TYR A 1 146 ? -24.035 4.740 40.154 1.00 94.50 146 TYR A O 1
ATOM 1214 N N . PHE A 1 147 ? -22.572 6.040 41.260 1.00 95.88 147 PHE A N 1
ATOM 1215 C CA . PHE A 1 147 ? -21.730 6.296 40.093 1.00 95.88 147 PHE A CA 1
ATOM 1216 C C . PHE A 1 147 ? -21.120 5.009 39.515 1.00 95.88 147 PHE A C 1
ATOM 1218 O O . PHE A 1 147 ? -21.207 4.773 38.310 1.00 95.88 147 PHE A O 1
ATOM 1225 N N . ALA A 1 148 ? -20.563 4.134 40.358 1.00 95.69 148 ALA A N 1
ATOM 1226 C CA . ALA A 1 148 ? -19.971 2.874 39.908 1.00 95.69 148 ALA A CA 1
ATOM 1227 C C . ALA A 1 148 ? -21.013 1.920 39.294 1.00 95.69 148 ALA A C 1
ATOM 1229 O O . ALA A 1 148 ? -20.742 1.266 38.283 1.00 95.69 148 ALA A O 1
ATOM 1230 N N . LYS A 1 149 ? -22.237 1.881 39.838 1.00 94.25 149 LYS A N 1
ATOM 1231 C CA . LYS A 1 149 ? -23.355 1.134 39.237 1.00 94.25 149 LYS A CA 1
ATOM 1232 C C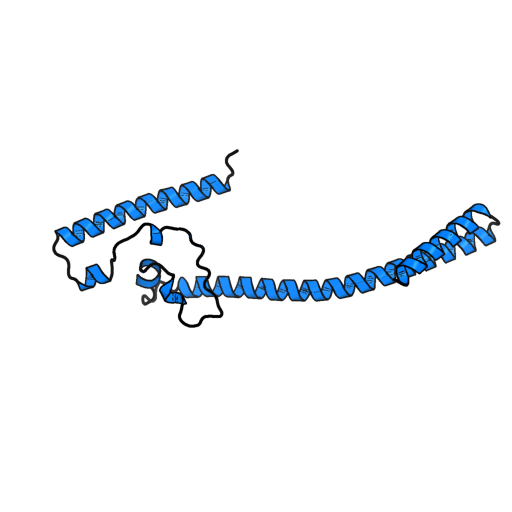 . LYS A 1 149 ? -23.755 1.689 37.871 1.00 94.25 149 LYS A C 1
ATOM 1234 O O . LYS A 1 149 ? -23.969 0.904 36.950 1.00 94.25 149 LYS A O 1
ATOM 1239 N N . LYS A 1 150 ? -23.814 3.019 37.721 1.00 96.00 150 LYS A N 1
ATOM 1240 C CA . LYS A 1 150 ? -24.065 3.666 36.424 1.00 96.00 150 LYS A CA 1
ATOM 1241 C C . LYS A 1 150 ? -23.013 3.244 35.397 1.00 96.00 150 LYS A C 1
ATOM 1243 O O . LYS A 1 150 ? -23.384 2.799 34.319 1.00 96.00 150 LYS A O 1
ATOM 1248 N N . GLN A 1 151 ? -21.731 3.308 35.758 1.00 96.56 151 GLN A N 1
ATOM 1249 C CA . GLN A 1 151 ? -20.635 2.882 34.884 1.00 96.56 151 GLN A CA 1
ATOM 1250 C C . GLN A 1 151 ? -20.743 1.401 34.506 1.00 96.56 151 GLN A C 1
ATOM 1252 O O . GLN A 1 151 ? -20.667 1.075 33.328 1.00 96.56 151 GLN A O 1
ATOM 1257 N N . THR A 1 152 ? -21.004 0.515 35.472 1.00 96.19 152 THR A N 1
ATOM 1258 C CA . THR A 1 152 ? -21.210 -0.925 35.212 1.00 96.19 152 THR A CA 1
ATOM 1259 C C . THR A 1 152 ? -22.281 -1.148 34.141 1.00 96.19 152 THR A C 1
ATOM 1261 O O . THR A 1 152 ? -22.067 -1.916 33.209 1.00 96.19 152 THR A O 1
ATOM 1264 N N . LYS A 1 153 ? -23.412 -0.433 34.237 1.00 95.50 153 LYS A N 1
ATOM 1265 C CA . LYS A 1 153 ? -24.484 -0.510 33.238 1.00 95.50 153 LYS A CA 1
ATOM 1266 C C . LYS A 1 153 ? -24.024 -0.000 31.871 1.00 95.50 153 LYS A C 1
ATOM 1268 O O . LYS A 1 153 ? -24.247 -0.689 30.888 1.00 95.50 153 LYS A O 1
ATOM 1273 N N . THR A 1 154 ? -23.365 1.159 31.810 1.00 96.38 154 THR A N 1
ATOM 1274 C CA . THR A 1 154 ? -22.856 1.722 30.548 1.00 96.38 154 THR A CA 1
ATOM 1275 C C . THR A 1 154 ? -21.923 0.746 29.827 1.00 96.38 154 THR A C 1
ATOM 1277 O O . THR A 1 154 ? -22.127 0.470 28.651 1.00 96.38 154 THR A O 1
ATOM 1280 N N . TRP A 1 155 ? -20.934 0.189 30.531 1.00 96.12 155 TRP A N 1
ATOM 1281 C CA . TRP A 1 155 ? -19.991 -0.769 29.946 1.00 96.12 155 TRP A CA 1
ATOM 1282 C C . TRP A 1 155 ? -20.651 -2.111 29.603 1.00 96.12 155 TRP A C 1
ATOM 1284 O O . TRP A 1 155 ? -20.289 -2.716 28.602 1.00 96.12 155 TRP A O 1
ATOM 1294 N N . GLY A 1 156 ? -21.647 -2.550 30.382 1.00 94.00 156 GLY A N 1
ATOM 1295 C CA . GLY A 1 156 ? -22.453 -3.732 30.062 1.00 94.00 156 GLY A CA 1
ATOM 1296 C C . GLY A 1 156 ? -23.253 -3.570 28.768 1.00 94.00 156 GLY A C 1
ATOM 1297 O O . GLY A 1 156 ? -23.219 -4.453 27.924 1.00 94.00 156 GLY A O 1
ATOM 1298 N N . THR A 1 157 ? -23.889 -2.413 28.557 1.00 94.75 157 THR A N 1
ATOM 1299 C CA . THR A 1 157 ? -24.607 -2.129 27.304 1.00 94.75 157 THR A CA 1
ATOM 1300 C C . THR A 1 157 ? -23.673 -2.124 26.094 1.00 94.75 157 THR A C 1
ATOM 1302 O O . THR A 1 157 ? -24.060 -2.615 25.045 1.00 94.75 157 THR A O 1
ATOM 1305 N N . LEU A 1 158 ? -22.443 -1.616 26.231 1.00 92.56 158 LEU A N 1
ATOM 1306 C CA . LEU A 1 158 ? -21.451 -1.648 25.147 1.00 92.56 158 LEU A CA 1
ATOM 1307 C C . LEU A 1 158 ? -20.949 -3.065 24.829 1.00 92.56 158 LEU A C 1
ATOM 1309 O O . LEU A 1 158 ? -20.562 -3.322 23.700 1.00 92.56 158 LEU A O 1
ATOM 1313 N N . HIS A 1 159 ? -20.945 -3.977 25.804 1.00 91.25 159 HIS A N 1
ATOM 1314 C CA . HIS A 1 159 ? -20.590 -5.385 25.595 1.00 91.25 159 HIS A CA 1
ATOM 1315 C C . HIS A 1 159 ? -21.687 -6.177 24.859 1.00 91.25 159 HIS A C 1
ATOM 1317 O O . HIS A 1 159 ? -21.386 -7.157 24.186 1.00 91.25 159 HIS A O 1
ATOM 1323 N N . GLU A 1 160 ? -22.950 -5.779 25.020 1.00 86.25 160 GLU A N 1
ATOM 1324 C CA . GLU A 1 160 ? -24.116 -6.439 24.414 1.00 86.25 160 GLU A CA 1
ATOM 1325 C C . GLU A 1 160 ? -24.422 -5.966 22.977 1.00 86.25 160 GLU A C 1
ATOM 1327 O O . GLU A 1 160 ? -25.277 -6.565 22.324 1.00 86.25 160 GLU A O 1
ATOM 1332 N N . GLN A 1 161 ? -23.758 -4.902 22.505 1.00 75.88 161 GLN A N 1
ATOM 1333 C CA . GLN A 1 161 ? -23.853 -4.369 21.135 1.00 75.88 161 GLN A CA 1
ATOM 1334 C C . GLN A 1 161 ? -22.924 -5.109 20.173 1.00 75.88 161 GLN A C 1
ATOM 1336 O O . GLN A 1 161 ? -23.373 -5.355 19.031 1.00 75.88 161 GLN A O 1
#

Radius of gyration: 33.36 Å; chains: 1; bounding box: 48×38×100 Å

Secondary structure (DSSP, 8-state):
---HHHHHHHHHHHHHHHHHHHHHHHHHHHHHTT--HHHHHHS----GGGTS-------TTSTTGGGTSS-HHHHTTTTSTT-THHHHHHHHHHHHHHHHHHHHHHHHHHHHHHHHHHHHHHHHHHHHHHHHHHHHHHTT-HHHHHHHHHHHHHHHHHHH-